Protein AF-A0A3D4SZ23-F1 (afdb_monomer_lite)

Sequence (150 aa):
MTVPDRQPADVLAEVDDWPVDTVAATVVRPDGTTVGHGDTSTVFALASVSKLITAYTVLCAVAEGCFELDDTVADVAVETGHDVDGPQDATVRELLAHASGVGFRGRTRERDACTRRIYSSAGFEILADLVSATVGEVDLDFAGYARATV

Foldseek 3Di:
DDDPPDDPQNVQCVCVPDPDPFDKDWDQDPVRDIDIDGDPVDDDDCVCVCLVLLLQLLVVCCVVPLDHQAQFQLNLCVVLVHHFQADRNDGNVQLNQQQCCQAQEHRYRPDHGNPDRHNHPSSSVSSQVSSQSSCVVVVDHSVRSSVVRD

Structure (mmCIF, N/CA/C/O backbone):
data_AF-A0A3D4SZ23-F1
#
_entry.id   AF-A0A3D4SZ23-F1
#
loop_
_atom_site.group_PDB
_atom_site.id
_atom_site.type_symbol
_atom_site.label_atom_id
_atom_site.label_alt_id
_atom_site.label_comp_id
_atom_site.label_asym_id
_atom_site.label_entity_id
_atom_site.label_seq_id
_atom_site.pdbx_PDB_ins_code
_atom_site.Cartn_x
_atom_site.Cartn_y
_atom_site.Cartn_z
_atom_site.occupancy
_atom_site.B_iso_or_equiv
_atom_site.auth_seq_id
_atom_site.auth_comp_id
_atom_site.auth_asym_id
_atom_site.auth_atom_id
_atom_site.pdbx_PDB_model_num
ATOM 1 N N . MET A 1 1 ? 8.179 25.493 -31.838 1.00 47.88 1 MET A N 1
ATOM 2 C CA . MET A 1 1 ? 9.367 24.696 -31.481 1.00 47.88 1 MET A CA 1
ATOM 3 C C . MET A 1 1 ? 8.910 23.251 -31.430 1.00 47.88 1 MET A C 1
ATOM 5 O O . MET A 1 1 ? 8.170 22.901 -30.523 1.00 47.88 1 MET A O 1
ATOM 9 N N . THR A 1 2 ? 9.188 22.476 -32.473 1.00 55.72 2 THR A N 1
ATOM 10 C CA . THR A 1 2 ? 8.780 21.068 -32.562 1.00 55.72 2 THR A CA 1
ATOM 11 C C . THR A 1 2 ? 9.741 20.262 -31.698 1.00 55.72 2 THR A C 1
ATOM 13 O O . THR A 1 2 ? 10.950 20.359 -31.902 1.00 55.72 2 THR A O 1
ATOM 16 N N . VAL A 1 3 ? 9.234 19.529 -30.706 1.00 57.38 3 VAL A N 1
ATOM 17 C CA . VAL A 1 3 ? 10.054 18.546 -29.986 1.00 57.38 3 VAL A CA 1
ATOM 18 C C . VAL A 1 3 ? 10.469 17.497 -31.024 1.00 57.38 3 VAL A C 1
ATOM 20 O O . VAL A 1 3 ? 9.586 17.005 -31.729 1.00 57.38 3 VAL A O 1
ATOM 23 N N . PRO A 1 4 ? 11.770 17.216 -31.213 1.00 62.19 4 PRO A N 1
ATOM 24 C CA . PRO A 1 4 ? 12.189 16.178 -32.142 1.00 62.19 4 PRO A CA 1
ATOM 25 C C . PRO A 1 4 ? 11.588 14.840 -31.713 1.00 62.19 4 PRO A C 1
ATOM 27 O O . PRO A 1 4 ? 11.518 14.542 -30.521 1.00 62.19 4 PRO A O 1
ATOM 30 N N . ASP A 1 5 ? 11.146 14.060 -32.695 1.00 76.69 5 ASP A N 1
ATOM 31 C CA . ASP A 1 5 ? 10.599 12.722 -32.488 1.00 76.69 5 ASP A CA 1
ATOM 32 C C . ASP A 1 5 ? 11.738 11.789 -32.051 1.00 76.69 5 ASP A C 1
ATOM 34 O O . ASP A 1 5 ? 12.466 11.232 -32.875 1.00 76.69 5 ASP A O 1
ATOM 38 N N . ARG A 1 6 ? 11.989 11.729 -30.739 1.00 80.31 6 ARG A N 1
ATOM 39 C CA . ARG A 1 6 ? 13.013 10.861 -30.152 1.00 80.31 6 ARG A CA 1
ATOM 40 C C . ARG A 1 6 ? 12.443 9.460 -30.026 1.00 80.31 6 ARG A C 1
ATOM 42 O O . ARG A 1 6 ? 11.360 9.278 -29.470 1.00 80.31 6 ARG A O 1
ATOM 49 N N . GLN A 1 7 ? 13.185 8.467 -30.509 1.00 86.88 7 GLN A N 1
ATOM 50 C CA . GLN A 1 7 ? 12.772 7.085 -30.326 1.00 86.88 7 GLN A CA 1
ATOM 51 C C . GLN A 1 7 ? 12.832 6.739 -28.831 1.00 86.88 7 GLN A C 1
ATOM 53 O O . GLN A 1 7 ? 13.741 7.199 -28.138 1.00 86.88 7 GLN A O 1
ATOM 58 N N . PRO A 1 8 ? 11.910 5.910 -28.306 1.00 88.75 8 PRO A N 1
ATOM 59 C CA . PRO A 1 8 ? 11.923 5.523 -26.896 1.00 88.75 8 PRO A CA 1
ATOM 60 C C . PRO A 1 8 ? 13.270 4.966 -26.422 1.00 88.75 8 PRO A C 1
ATOM 62 O O . PRO A 1 8 ? 13.667 5.234 -25.297 1.00 88.75 8 PRO A O 1
ATOM 65 N N . ALA A 1 9 ? 13.997 4.248 -27.285 1.00 90.56 9 ALA A N 1
ATOM 66 C CA . ALA A 1 9 ? 15.335 3.746 -26.975 1.00 90.56 9 ALA A CA 1
ATOM 67 C C . ALA A 1 9 ? 16.341 4.878 -26.689 1.00 90.56 9 ALA A C 1
ATOM 69 O O . ALA A 1 9 ? 17.087 4.789 -25.721 1.00 90.56 9 ALA A O 1
ATOM 70 N N . ASP A 1 10 ? 16.310 5.963 -27.472 1.00 91.31 10 ASP A N 1
ATOM 71 C CA . ASP A 1 10 ? 17.209 7.110 -27.286 1.00 91.31 10 ASP A CA 1
ATOM 72 C C . ASP A 1 10 ? 16.927 7.837 -25.967 1.00 91.31 10 ASP A C 1
ATOM 74 O O . ASP A 1 10 ? 17.844 8.326 -25.317 1.00 91.31 10 ASP A O 1
ATOM 78 N N . VAL A 1 11 ? 15.650 7.917 -25.572 1.00 92.94 11 VAL A N 1
ATOM 79 C CA . VAL A 1 11 ? 15.237 8.528 -24.299 1.00 92.94 11 VAL A CA 1
ATOM 80 C C . VAL A 1 11 ? 15.643 7.648 -23.120 1.00 92.94 11 VAL A C 1
ATOM 82 O O . VAL A 1 11 ? 16.111 8.156 -22.107 1.00 92.94 11 VAL A O 1
ATOM 85 N N . LEU A 1 12 ? 15.472 6.330 -23.236 1.00 95.56 12 LEU A N 1
ATOM 86 C CA . LEU A 1 12 ? 15.833 5.406 -22.164 1.00 95.56 12 LEU A CA 1
ATOM 87 C C . LEU A 1 12 ? 17.345 5.339 -21.938 1.00 95.56 12 LEU A C 1
ATOM 89 O O . LEU A 1 12 ? 17.746 5.170 -20.796 1.00 95.56 12 LEU A O 1
ATOM 93 N N . ALA A 1 13 ? 18.169 5.533 -22.972 1.00 94.69 13 ALA A N 1
ATOM 94 C CA . ALA A 1 13 ? 19.625 5.565 -22.836 1.00 94.69 13 ALA A CA 1
ATOM 95 C C . ALA A 1 13 ? 20.142 6.711 -21.941 1.00 94.69 13 ALA A C 1
ATOM 97 O O . ALA A 1 13 ? 21.240 6.618 -21.406 1.00 94.69 13 ALA A O 1
ATOM 98 N N . GLU A 1 14 ? 19.352 7.768 -21.708 1.00 95.50 14 GLU A N 1
ATOM 99 C CA . GLU A 1 14 ? 19.737 8.879 -20.820 1.00 95.50 14 GLU A CA 1
ATOM 100 C C . GLU A 1 14 ? 19.934 8.446 -19.355 1.00 95.50 14 GLU A C 1
ATOM 102 O O . GLU A 1 14 ? 20.550 9.168 -18.572 1.00 95.50 14 GLU A O 1
ATOM 107 N N . VAL A 1 15 ? 19.426 7.272 -18.963 1.00 96.12 15 VAL A N 1
ATOM 108 C CA . VAL A 1 15 ? 19.615 6.748 -17.603 1.00 96.12 15 VAL A CA 1
ATOM 109 C C . VAL A 1 15 ? 21.036 6.225 -17.352 1.00 96.12 15 VAL A C 1
ATOM 111 O O . VAL A 1 15 ? 21.402 6.055 -16.191 1.00 96.12 15 VAL A O 1
ATOM 114 N N . ASP A 1 16 ? 21.848 6.014 -18.398 1.00 96.00 16 ASP A N 1
ATOM 115 C CA . ASP A 1 16 ? 23.254 5.587 -18.270 1.00 96.00 16 ASP A CA 1
ATOM 116 C C . ASP A 1 16 ? 24.138 6.654 -17.606 1.00 96.00 16 ASP A C 1
ATOM 118 O O . ASP A 1 16 ? 25.161 6.331 -17.004 1.00 96.00 16 ASP A O 1
ATOM 122 N N . ASP A 1 17 ? 23.731 7.925 -17.672 1.00 96.12 17 ASP A N 1
ATOM 123 C CA . ASP A 1 17 ? 24.453 9.040 -17.051 1.00 96.12 17 ASP A CA 1
ATOM 124 C C . ASP A 1 17 ? 24.198 9.141 -15.534 1.00 96.12 17 ASP A C 1
ATOM 126 O O . ASP A 1 17 ? 24.770 9.997 -14.848 1.00 96.12 17 ASP A O 1
ATOM 130 N N . TRP A 1 18 ? 23.314 8.305 -14.978 1.00 96.94 18 TRP A N 1
ATOM 131 C CA . TRP A 1 18 ? 23.025 8.319 -13.549 1.00 96.94 18 TRP A CA 1
ATOM 132 C C . TRP A 1 18 ? 24.191 7.722 -12.751 1.00 96.94 18 TRP A C 1
ATOM 134 O O . TRP A 1 18 ? 24.756 6.704 -13.142 1.00 96.94 18 TRP A O 1
ATOM 144 N N . PRO A 1 19 ? 24.547 8.303 -11.591 1.00 96.69 19 PRO A N 1
ATOM 145 C CA . PRO A 1 19 ? 25.688 7.853 -10.797 1.00 96.69 19 PRO A CA 1
ATOM 146 C C . PRO A 1 19 ? 25.343 6.598 -9.972 1.00 96.69 19 PRO A C 1
ATOM 148 O O . PRO A 1 19 ? 25.315 6.647 -8.742 1.00 96.69 19 PRO A O 1
ATOM 151 N N . VAL A 1 20 ? 25.034 5.485 -10.643 1.00 96.00 20 VAL A N 1
ATOM 152 C CA . VAL A 1 20 ? 24.646 4.198 -10.044 1.00 96.00 20 VAL A CA 1
ATOM 153 C C . VAL A 1 20 ? 25.327 3.028 -10.755 1.00 96.00 20 VAL A C 1
ATOM 155 O O . VAL A 1 20 ? 25.610 3.096 -11.945 1.00 96.00 20 VAL A O 1
ATOM 158 N N . ASP A 1 21 ? 25.554 1.929 -10.032 1.00 95.06 21 ASP A N 1
ATOM 159 C CA . ASP A 1 21 ? 26.219 0.739 -10.589 1.00 95.06 21 ASP A CA 1
ATOM 160 C C . ASP A 1 21 ? 25.324 -0.058 -11.549 1.00 95.06 21 ASP A C 1
ATOM 162 O O . ASP A 1 21 ? 25.808 -0.791 -12.411 1.00 95.06 21 ASP A O 1
ATOM 166 N N . THR A 1 22 ? 24.003 0.007 -11.371 1.00 96.19 22 THR A N 1
ATOM 167 C CA . THR A 1 22 ? 23.046 -0.757 -12.177 1.00 96.19 22 THR A CA 1
ATOM 168 C C . THR A 1 22 ? 21.768 0.038 -12.369 1.00 96.19 22 THR A C 1
ATOM 170 O O . THR A 1 22 ? 21.183 0.542 -11.409 1.00 96.19 22 THR A O 1
ATOM 173 N N . VAL A 1 23 ? 21.322 0.117 -13.620 1.00 96.88 23 VAL A N 1
ATOM 174 C CA . VAL A 1 23 ? 20.104 0.810 -14.023 1.00 96.88 23 VAL A CA 1
ATOM 175 C C . VAL A 1 23 ? 19.377 -0.008 -15.083 1.00 96.88 23 VAL A C 1
ATOM 177 O O . VAL A 1 23 ? 19.994 -0.649 -15.933 1.00 96.88 23 VAL A O 1
ATOM 180 N N . ALA A 1 24 ? 18.052 -0.001 -15.006 1.00 96.62 24 ALA A N 1
ATOM 181 C CA . ALA A 1 24 ? 17.188 -0.567 -16.022 1.00 96.62 24 ALA A CA 1
ATOM 182 C C . ALA A 1 24 ? 15.940 0.307 -16.154 1.00 96.62 24 ALA A C 1
ATOM 184 O O . ALA A 1 24 ? 15.425 0.831 -15.164 1.00 96.62 24 ALA A O 1
ATOM 185 N N . ALA A 1 25 ? 15.447 0.458 -17.376 1.00 96.00 25 ALA A N 1
ATOM 186 C CA . ALA A 1 25 ? 14.245 1.224 -17.665 1.00 96.00 25 ALA A CA 1
ATOM 187 C C . ALA A 1 25 ? 13.437 0.527 -18.762 1.00 96.00 25 ALA A C 1
ATOM 189 O O . ALA A 1 25 ? 13.989 -0.153 -19.625 1.00 96.00 25 ALA A O 1
ATOM 190 N N . THR A 1 26 ? 12.111 0.638 -18.723 1.00 95.81 26 THR A N 1
ATOM 191 C CA . THR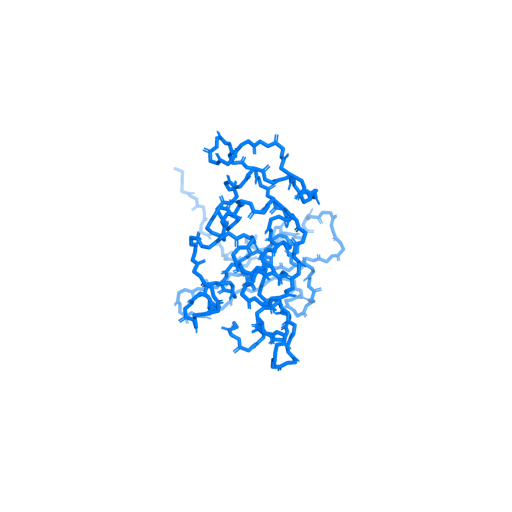 A 1 26 ? 11.239 0.013 -19.724 1.00 95.81 26 THR A CA 1
ATOM 192 C C . THR A 1 26 ? 10.007 0.867 -19.976 1.00 95.81 26 THR A C 1
ATOM 194 O O . THR A 1 26 ? 9.380 1.358 -19.041 1.00 95.81 26 THR A O 1
ATOM 197 N N . VAL A 1 27 ? 9.637 1.009 -21.248 1.00 94.88 27 VAL A N 1
ATOM 198 C CA . VAL A 1 27 ? 8.356 1.577 -21.680 1.00 94.88 27 VAL A CA 1
ATOM 199 C C . VAL A 1 27 ? 7.464 0.441 -22.153 1.00 94.88 27 VAL A C 1
ATOM 201 O O . VAL A 1 27 ? 7.857 -0.324 -23.033 1.00 94.88 27 VAL A O 1
ATOM 204 N N . VAL A 1 28 ? 6.255 0.360 -21.600 1.00 94.94 28 VAL A N 1
ATOM 205 C CA . VAL A 1 28 ? 5.193 -0.535 -22.075 1.00 94.94 28 VAL A CA 1
ATOM 206 C C . VAL A 1 28 ? 4.256 0.269 -22.972 1.00 94.94 28 VAL A C 1
ATOM 208 O O . VAL A 1 28 ? 3.748 1.316 -22.570 1.00 94.94 28 VAL A O 1
ATOM 211 N N . ARG A 1 29 ? 4.048 -0.192 -24.205 1.00 92.62 29 ARG A N 1
ATOM 212 C CA . ARG A 1 29 ? 3.154 0.446 -25.176 1.00 92.62 29 ARG A CA 1
ATOM 213 C C . ARG A 1 29 ? 1.711 -0.049 -25.023 1.00 92.62 29 ARG A C 1
ATOM 215 O O . ARG A 1 29 ? 1.490 -1.123 -24.466 1.00 92.62 29 ARG A O 1
ATOM 222 N N . PRO A 1 30 ? 0.718 0.683 -25.568 1.00 95.81 30 PRO A N 1
ATOM 223 C CA . PRO A 1 30 ? -0.686 0.262 -25.526 1.00 95.81 30 PRO A CA 1
ATOM 224 C C . PRO A 1 30 ? -0.968 -1.099 -26.178 1.00 95.81 30 PRO A C 1
ATOM 226 O O . PRO A 1 30 ? -1.928 -1.763 -25.806 1.00 95.81 30 PRO A O 1
ATOM 229 N N . ASP A 1 31 ? -0.143 -1.518 -27.139 1.00 95.38 31 ASP A N 1
ATOM 230 C CA . ASP A 1 31 ? -0.230 -2.828 -27.797 1.00 95.38 31 ASP A CA 1
ATOM 231 C C . ASP A 1 31 ? 0.452 -3.959 -27.001 1.00 95.38 31 ASP A C 1
ATOM 233 O O . ASP A 1 31 ? 0.528 -5.091 -27.474 1.00 95.38 31 ASP A O 1
ATOM 237 N N . GLY A 1 32 ? 0.958 -3.660 -25.800 1.00 94.44 32 GLY A N 1
ATOM 238 C CA . GLY A 1 32 ? 1.664 -4.597 -24.929 1.00 94.44 32 GLY A CA 1
ATOM 239 C C . GLY A 1 32 ? 3.136 -4.804 -25.286 1.00 94.44 32 GLY A C 1
ATOM 240 O O . GLY A 1 32 ? 3.842 -5.493 -24.551 1.00 94.44 32 GLY A O 1
ATOM 241 N N . THR A 1 33 ? 3.637 -4.208 -26.373 1.00 95.00 33 THR A N 1
ATOM 242 C CA . THR A 1 33 ? 5.065 -4.289 -26.701 1.00 95.00 33 THR A CA 1
ATOM 243 C C . THR A 1 33 ? 5.896 -3.462 -25.728 1.00 95.00 33 THR A C 1
ATOM 245 O O . THR A 1 33 ? 5.458 -2.421 -25.231 1.00 95.00 33 THR A O 1
ATOM 248 N N . THR A 1 34 ? 7.126 -3.900 -25.472 1.00 95.31 34 THR A N 1
ATOM 249 C CA . THR A 1 34 ? 8.048 -3.202 -24.576 1.00 95.31 34 THR A CA 1
ATOM 250 C C . THR A 1 34 ? 9.286 -2.702 -25.313 1.00 95.31 34 THR A C 1
ATOM 252 O O . THR A 1 34 ? 9.723 -3.278 -26.310 1.00 95.31 34 THR A O 1
ATOM 255 N N . VAL A 1 35 ? 9.848 -1.594 -24.831 1.00 95.12 35 VAL A N 1
ATOM 256 C CA . VAL A 1 35 ? 11.224 -1.174 -25.135 1.00 95.12 35 VAL A CA 1
ATOM 257 C C . VAL A 1 35 ? 11.956 -1.075 -23.816 1.00 95.12 35 VAL A C 1
ATOM 259 O O . VAL A 1 35 ? 11.524 -0.313 -22.954 1.00 95.12 35 VAL A O 1
ATOM 262 N N . GLY A 1 36 ? 13.022 -1.853 -23.664 1.00 95.56 36 GLY A N 1
ATOM 263 C CA . GLY A 1 36 ? 13.866 -1.862 -22.475 1.00 95.56 36 GLY A CA 1
ATOM 264 C C . GLY A 1 36 ? 15.236 -1.244 -22.737 1.00 95.56 36 GLY A C 1
ATOM 265 O O . GLY A 1 36 ? 15.707 -1.223 -23.873 1.00 95.56 36 GLY A O 1
ATOM 266 N N . HIS A 1 37 ? 15.867 -0.777 -21.666 1.00 97.00 37 HIS A N 1
ATOM 267 C CA . HIS A 1 37 ? 17.264 -0.356 -21.602 1.00 97.00 37 HIS A CA 1
ATOM 268 C C . HIS A 1 37 ? 17.891 -0.893 -20.311 1.00 97.00 37 HIS A C 1
ATOM 270 O O . HIS A 1 37 ? 17.211 -0.940 -19.282 1.00 97.00 37 HIS A O 1
ATOM 276 N N . GLY A 1 38 ? 19.163 -1.297 -20.364 1.00 95.56 38 GLY A N 1
ATOM 277 C CA . GLY A 1 38 ? 19.844 -2.002 -19.271 1.00 95.56 38 GLY A CA 1
ATOM 278 C C . GLY A 1 38 ? 19.407 -3.465 -19.102 1.00 95.56 38 GLY A C 1
ATOM 279 O O . GLY A 1 38 ? 18.669 -4.015 -19.924 1.00 95.56 38 GLY A O 1
ATOM 280 N N . ASP A 1 39 ? 19.875 -4.115 -18.032 1.00 94.75 39 ASP A N 1
ATOM 281 C CA . ASP A 1 39 ? 19.461 -5.480 -17.684 1.00 94.75 39 ASP A CA 1
ATOM 282 C C . ASP A 1 39 ? 18.114 -5.475 -16.944 1.00 94.75 39 ASP A C 1
ATOM 284 O O . ASP A 1 39 ? 18.038 -5.349 -15.721 1.00 94.75 39 ASP A O 1
ATOM 288 N N . THR A 1 40 ? 17.031 -5.660 -17.696 1.00 93.00 40 THR A N 1
ATOM 289 C CA . THR A 1 40 ? 15.663 -5.709 -17.161 1.00 93.00 40 THR A CA 1
ATOM 290 C C . THR A 1 40 ? 15.356 -6.980 -16.359 1.00 93.00 40 THR A C 1
ATOM 292 O O . THR A 1 40 ? 14.240 -7.113 -15.864 1.00 93.00 40 THR A O 1
ATOM 295 N N . SER A 1 41 ? 16.293 -7.930 -16.248 1.00 94.12 41 SER A N 1
ATOM 296 C CA . SER A 1 41 ? 16.140 -9.134 -15.418 1.00 94.12 41 SER A CA 1
ATOM 297 C C . SER A 1 41 ? 16.702 -8.975 -14.000 1.00 94.12 41 SER A C 1
ATOM 299 O O . SER A 1 41 ? 16.433 -9.810 -13.133 1.00 94.12 41 SER A O 1
ATOM 301 N N . THR A 1 42 ? 17.441 -7.890 -13.740 1.00 95.56 42 THR A N 1
ATOM 302 C CA . THR A 1 42 ? 17.958 -7.572 -12.407 1.00 95.56 42 THR A CA 1
ATOM 303 C C . THR A 1 42 ? 16.808 -7.333 -11.418 1.00 95.56 42 THR A C 1
ATOM 305 O O . THR A 1 42 ? 15.839 -6.630 -11.706 1.00 95.56 42 THR A O 1
ATOM 308 N N . VAL A 1 43 ? 16.924 -7.899 -10.212 1.00 96.00 43 VAL A N 1
ATOM 309 C CA . VAL A 1 43 ? 15.957 -7.701 -9.124 1.00 96.00 43 VAL A CA 1
ATOM 310 C C . VAL A 1 43 ? 16.330 -6.456 -8.320 1.00 96.00 43 VAL A C 1
ATOM 312 O O . VAL A 1 43 ? 17.406 -6.392 -7.728 1.00 96.00 43 VAL A O 1
ATOM 315 N N . PHE A 1 44 ? 15.413 -5.490 -8.245 1.00 95.44 44 PHE A N 1
ATOM 316 C CA . PHE A 1 44 ? 15.587 -4.249 -7.486 1.00 95.44 44 PHE A CA 1
ATOM 317 C C . PHE A 1 44 ? 14.691 -4.222 -6.244 1.00 95.44 44 PHE A C 1
ATOM 319 O O . PHE A 1 44 ? 13.553 -4.696 -6.262 1.00 95.44 44 PHE A O 1
ATOM 326 N N . ALA A 1 45 ? 15.169 -3.601 -5.164 1.00 95.56 45 ALA A N 1
ATOM 327 C CA . ALA A 1 45 ? 14.321 -3.299 -4.018 1.00 95.56 45 ALA A CA 1
ATOM 328 C C . ALA A 1 45 ? 13.313 -2.201 -4.397 1.00 95.56 45 ALA A C 1
ATOM 330 O O . ALA A 1 45 ? 13.694 -1.064 -4.668 1.00 95.56 45 ALA A O 1
ATOM 331 N N . LEU A 1 46 ? 12.019 -2.524 -4.368 1.00 95.00 46 LEU A N 1
ATOM 332 C CA . LEU A 1 46 ? 10.948 -1.609 -4.792 1.00 95.00 46 LEU A CA 1
ATOM 333 C C . LEU A 1 46 ? 10.781 -0.376 -3.889 1.00 95.00 46 LEU A C 1
ATOM 335 O O . LEU A 1 46 ? 10.135 0.599 -4.281 1.00 95.00 46 LEU A O 1
ATOM 339 N N . ALA A 1 47 ? 11.333 -0.413 -2.672 1.00 95.75 47 ALA A N 1
ATOM 340 C CA . ALA A 1 47 ? 11.124 0.609 -1.652 1.00 95.75 47 ALA A CA 1
ATOM 341 C C . ALA A 1 47 ? 9.631 0.974 -1.563 1.00 95.75 47 ALA A C 1
ATOM 343 O O . ALA A 1 47 ? 8.784 0.097 -1.472 1.00 95.75 47 ALA A O 1
ATOM 344 N N . SER A 1 48 ? 9.278 2.256 -1.629 1.00 97.25 48 SER A N 1
ATOM 345 C CA . SER A 1 48 ? 7.884 2.686 -1.500 1.00 97.25 48 SER A CA 1
ATOM 346 C C . SER A 1 48 ? 6.958 2.326 -2.667 1.00 97.25 48 SER A C 1
ATOM 348 O O . SER A 1 48 ? 5.751 2.481 -2.504 1.00 97.25 48 SER A O 1
ATOM 350 N N . VAL A 1 49 ? 7.462 1.823 -3.799 1.00 97.06 49 VAL A N 1
ATOM 351 C CA . VAL A 1 49 ? 6.591 1.271 -4.854 1.00 97.06 49 VAL A CA 1
ATOM 352 C C . VAL A 1 49 ? 5.829 0.044 -4.334 1.00 97.06 49 VAL A C 1
ATOM 354 O O . VAL A 1 49 ? 4.702 -0.198 -4.762 1.00 97.06 49 VAL A O 1
ATOM 357 N N . SER A 1 50 ? 6.364 -0.658 -3.324 1.00 97.19 50 SER A N 1
ATOM 358 C CA . SER A 1 50 ? 5.675 -1.772 -2.657 1.00 97.19 50 SER A CA 1
ATOM 359 C C . SER A 1 50 ? 4.322 -1.387 -2.055 1.00 97.19 50 SER A C 1
ATOM 361 O O . SER A 1 50 ? 3.446 -2.239 -1.950 1.00 97.19 50 SER A O 1
ATOM 363 N N . LYS A 1 51 ? 4.104 -0.106 -1.724 1.00 98.31 51 LYS A N 1
ATOM 364 C CA . LYS A 1 51 ? 2.827 0.378 -1.185 1.00 98.31 51 LYS A CA 1
ATOM 365 C C . LYS A 1 51 ? 1.662 0.126 -2.139 1.00 98.31 51 LYS A C 1
ATOM 367 O O . LYS A 1 51 ? 0.554 -0.089 -1.674 1.00 98.31 51 LYS A O 1
ATOM 372 N N . LEU A 1 52 ? 1.890 0.124 -3.455 1.00 97.75 52 LEU A N 1
ATOM 373 C CA . LEU A 1 52 ? 0.831 -0.187 -4.419 1.00 97.75 52 LEU A CA 1
ATOM 374 C C . LEU A 1 52 ? 0.385 -1.650 -4.310 1.00 97.75 52 LEU A C 1
ATOM 376 O O . LEU A 1 52 ? -0.811 -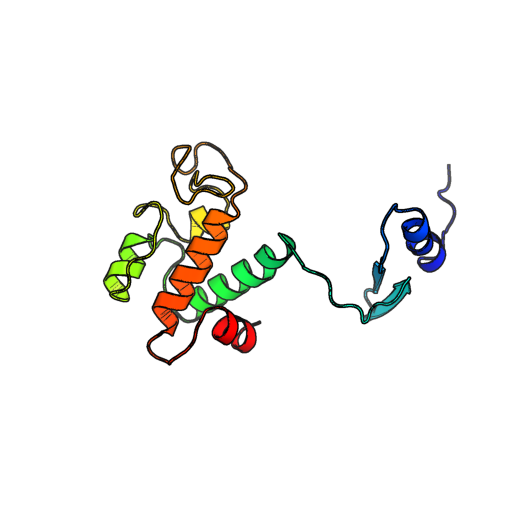1.918 -4.325 1.00 97.75 52 LEU A O 1
ATOM 380 N N . ILE A 1 53 ? 1.341 -2.565 -4.127 1.00 97.94 53 ILE A N 1
ATOM 381 C CA . ILE A 1 53 ? 1.071 -3.990 -3.903 1.00 97.94 53 ILE A CA 1
ATOM 382 C C . ILE A 1 53 ? 0.329 -4.150 -2.576 1.00 97.94 53 ILE A C 1
ATOM 384 O O . ILE A 1 53 ? -0.761 -4.703 -2.559 1.00 97.94 53 ILE A O 1
ATOM 388 N N . THR A 1 54 ? 0.849 -3.572 -1.489 1.00 98.56 54 THR A N 1
ATOM 389 C CA . THR A 1 54 ? 0.200 -3.638 -0.173 1.00 98.56 54 THR A CA 1
ATOM 390 C C . THR A 1 54 ? -1.206 -3.051 -0.174 1.00 98.56 54 THR A C 1
ATOM 392 O O . THR A 1 54 ? -2.108 -3.667 0.379 1.00 98.56 54 THR A O 1
ATOM 395 N N . ALA A 1 55 ? -1.426 -1.900 -0.812 1.00 98.62 55 ALA A N 1
ATOM 396 C CA . ALA A 1 55 ? -2.756 -1.310 -0.909 1.00 98.62 55 ALA A CA 1
ATOM 397 C C . ALA A 1 55 ? -3.725 -2.234 -1.653 1.00 98.62 55 ALA A C 1
ATOM 399 O O . ALA A 1 55 ? -4.851 -2.412 -1.204 1.00 98.62 55 ALA A O 1
ATOM 400 N N . TYR A 1 56 ? -3.293 -2.840 -2.763 1.00 98.56 56 TYR A N 1
ATOM 401 C CA . TYR A 1 56 ? -4.139 -3.768 -3.505 1.00 98.56 56 TYR A CA 1
ATOM 402 C C . TYR A 1 56 ? -4.436 -5.040 -2.700 1.00 98.56 56 TYR A C 1
ATOM 404 O O . TYR A 1 56 ? -5.597 -5.413 -2.590 1.00 98.56 56 TYR A O 1
ATOM 412 N N . THR A 1 57 ? -3.435 -5.624 -2.033 1.00 98.62 57 THR A N 1
ATOM 413 C CA . THR A 1 57 ? -3.619 -6.763 -1.120 1.00 98.62 57 THR A CA 1
ATOM 414 C C . THR A 1 57 ? -4.620 -6.455 -0.002 1.00 98.62 57 THR A C 1
ATOM 416 O O . THR A 1 57 ? -5.499 -7.264 0.274 1.00 98.62 57 THR A O 1
ATOM 419 N N . VAL A 1 58 ? -4.539 -5.272 0.618 1.00 98.75 58 VAL A N 1
ATOM 420 C CA . VAL A 1 58 ? -5.509 -4.828 1.636 1.00 98.75 58 VAL A CA 1
ATOM 421 C C . VAL A 1 58 ? -6.913 -4.713 1.044 1.00 98.75 58 VAL A C 1
ATOM 423 O O . VAL A 1 58 ? -7.878 -5.119 1.679 1.00 98.75 58 VAL A O 1
ATOM 426 N N . LEU A 1 59 ? -7.051 -4.181 -0.173 1.00 98.69 59 LEU A N 1
ATOM 427 C CA . LEU A 1 59 ? -8.353 -4.087 -0.838 1.00 98.69 59 LEU A CA 1
ATOM 428 C C . LEU A 1 59 ? -8.924 -5.464 -1.213 1.00 98.69 59 LEU A C 1
ATOM 430 O O . LEU A 1 59 ? -10.143 -5.618 -1.184 1.00 98.69 59 LEU A O 1
ATOM 434 N N . CYS A 1 60 ? -8.082 -6.457 -1.519 1.00 98.50 60 CYS A N 1
ATOM 435 C CA . CYS A 1 60 ? -8.513 -7.850 -1.666 1.00 98.50 60 CYS A CA 1
ATOM 436 C C . CYS A 1 60 ? -9.040 -8.406 -0.337 1.00 98.50 60 CYS A C 1
ATOM 438 O O . CYS A 1 60 ? -10.152 -8.923 -0.316 1.00 98.50 60 CYS A O 1
ATOM 440 N N . ALA A 1 61 ? -8.320 -8.195 0.772 1.00 98.06 61 ALA A N 1
ATOM 441 C CA . ALA A 1 61 ? -8.775 -8.601 2.105 1.00 98.06 61 ALA A CA 1
ATOM 442 C C . ALA A 1 61 ? -10.128 -7.960 2.465 1.00 98.06 61 ALA A C 1
ATOM 444 O O . ALA A 1 61 ? -11.035 -8.639 2.942 1.00 98.06 61 ALA A O 1
ATOM 445 N N . VAL A 1 62 ? -10.313 -6.675 2.142 1.00 98.50 62 VAL A N 1
ATOM 446 C CA . VAL A 1 62 ? -11.611 -5.999 2.295 1.00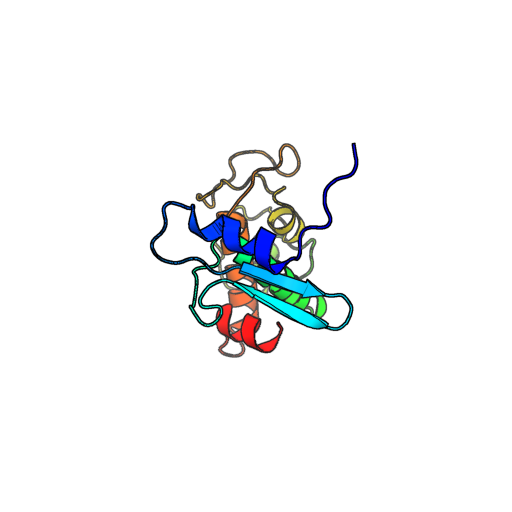 98.50 62 VAL A CA 1
ATOM 447 C C . VAL A 1 62 ? -12.696 -6.653 1.439 1.00 98.50 62 VAL A C 1
ATOM 449 O O . VAL A 1 62 ? -13.799 -6.902 1.917 1.00 98.50 62 VAL A O 1
ATOM 452 N N . ALA A 1 63 ? -12.410 -6.937 0.166 1.00 98.12 63 ALA A N 1
ATOM 453 C CA . ALA A 1 63 ? -13.377 -7.552 -0.741 1.00 98.12 63 ALA A CA 1
ATOM 454 C C . ALA A 1 63 ? -13.765 -8.984 -0.325 1.00 98.12 63 ALA A C 1
ATOM 456 O O . ALA A 1 63 ? -14.886 -9.414 -0.595 1.00 98.12 63 ALA A O 1
ATOM 457 N N . GLU A 1 64 ? -12.856 -9.703 0.332 1.00 96.38 64 GLU A N 1
ATOM 458 C CA . GLU A 1 64 ? -13.067 -11.047 0.879 1.00 96.38 64 GLU A CA 1
ATOM 459 C C . GLU A 1 64 ? -13.752 -11.039 2.256 1.00 96.38 64 GLU A C 1
ATOM 461 O O . GLU A 1 64 ? -14.159 -12.094 2.739 1.00 96.38 64 GLU A O 1
ATOM 466 N N . GLY A 1 65 ? -13.942 -9.861 2.860 1.00 96.44 65 GLY A N 1
ATOM 467 C CA . GLY A 1 65 ? -14.614 -9.705 4.149 1.00 96.44 65 GLY A CA 1
ATOM 468 C C . GLY A 1 65 ? -13.724 -9.986 5.358 1.00 96.44 65 GLY A C 1
ATOM 469 O O . GLY A 1 65 ? -14.248 -10.268 6.429 1.00 96.44 65 GLY A O 1
ATOM 470 N N . CYS A 1 66 ? -12.398 -9.911 5.205 1.00 96.38 66 CYS A N 1
ATOM 471 C CA . CYS A 1 66 ? -11.456 -9.994 6.323 1.00 96.38 66 CYS A CA 1
ATOM 472 C C . CYS A 1 66 ? -11.669 -8.856 7.338 1.00 96.38 66 CYS A C 1
ATOM 474 O O . CYS A 1 66 ? -11.568 -9.070 8.539 1.00 96.38 66 CYS A O 1
ATOM 476 N N . PHE A 1 67 ? -11.943 -7.651 6.838 1.00 97.94 67 PHE A N 1
ATOM 477 C CA . PHE A 1 67 ? -12.294 -6.446 7.595 1.00 97.94 67 PHE A CA 1
ATOM 478 C C . PHE A 1 67 ? -12.856 -5.397 6.625 1.00 97.94 67 PHE A C 1
ATOM 480 O O . PHE A 1 67 ? -12.691 -5.507 5.408 1.00 97.94 67 PHE A O 1
ATOM 487 N N . GLU A 1 68 ? -13.494 -4.350 7.131 1.00 98.62 68 GLU A N 1
ATOM 488 C CA . GLU A 1 68 ? -14.000 -3.233 6.338 1.00 98.62 68 GLU A CA 1
ATOM 489 C C . GLU A 1 68 ? -13.014 -2.055 6.288 1.00 98.62 68 GLU A C 1
ATOM 491 O O . GLU A 1 68 ? -12.085 -1.919 7.080 1.00 98.62 68 GLU A O 1
ATOM 496 N N . LEU A 1 69 ? -13.214 -1.141 5.332 1.00 98.81 69 LEU A N 1
ATOM 497 C CA . LEU A 1 69 ? -12.397 0.077 5.242 1.00 98.81 69 LEU A CA 1
ATOM 498 C C . LEU A 1 69 ? -12.571 1.006 6.450 1.00 98.81 69 LEU A C 1
ATOM 500 O O . LEU A 1 69 ? -11.670 1.797 6.738 1.00 98.81 69 LEU A O 1
ATOM 504 N N . ASP A 1 70 ? -13.735 0.954 7.093 1.00 98.62 70 ASP A N 1
ATOM 505 C CA . ASP A 1 70 ? -14.078 1.812 8.224 1.00 98.62 70 ASP A CA 1
ATOM 506 C C . ASP A 1 70 ? -13.771 1.152 9.579 1.00 98.62 70 ASP A C 1
ATOM 508 O O . ASP A 1 70 ? -13.842 1.840 10.597 1.00 98.62 70 ASP A O 1
ATOM 512 N N . ASP A 1 71 ? -13.336 -0.114 9.585 1.00 98.75 71 ASP A N 1
ATOM 513 C CA . ASP A 1 71 ? -12.840 -0.780 10.789 1.00 98.75 71 ASP A CA 1
ATOM 514 C C . ASP A 1 71 ? -11.555 -0.112 11.277 1.00 98.75 71 ASP A C 1
ATOM 516 O O . ASP A 1 71 ? -10.670 0.278 10.497 1.00 98.75 71 ASP A O 1
ATOM 520 N N . THR A 1 72 ? -11.456 0.025 12.595 1.00 98.81 72 THR A N 1
ATOM 521 C CA . THR A 1 72 ? -10.260 0.524 13.267 1.00 98.81 72 THR A CA 1
ATOM 522 C C . THR A 1 72 ? -9.251 -0.593 13.517 1.00 98.81 72 THR A C 1
ATOM 524 O O . THR A 1 72 ? -9.582 -1.778 13.506 1.00 98.81 72 THR A O 1
ATOM 527 N N . VAL A 1 73 ? -7.997 -0.222 13.795 1.00 98.62 73 VAL A N 1
ATOM 528 C CA . VAL A 1 73 ? -6.970 -1.171 14.264 1.00 98.62 73 VAL A CA 1
ATOM 529 C C . VAL A 1 73 ? -7.475 -1.979 15.468 1.00 98.62 73 VAL A C 1
ATOM 531 O O . VAL A 1 73 ? -7.230 -3.181 15.531 1.00 98.62 73 VAL A O 1
ATOM 534 N N . ALA A 1 74 ? -8.209 -1.343 16.388 1.00 98.38 74 ALA A N 1
ATOM 535 C CA . ALA A 1 74 ? -8.811 -2.027 17.527 1.00 98.38 74 ALA A CA 1
ATOM 536 C C . ALA A 1 74 ? -9.900 -3.024 17.116 1.00 98.38 74 ALA A C 1
ATOM 538 O O . ALA A 1 74 ? -9.933 -4.122 17.663 1.00 98.38 74 ALA A O 1
ATOM 539 N N . ASP A 1 75 ? -10.777 -2.661 16.176 1.00 98.50 75 ASP A N 1
ATOM 540 C CA . ASP A 1 75 ? -11.871 -3.541 15.739 1.00 98.50 75 ASP A CA 1
ATOM 541 C C . ASP A 1 75 ? -11.312 -4.838 15.140 1.00 98.50 75 ASP A C 1
ATOM 543 O O . ASP A 1 75 ? -11.701 -5.932 15.549 1.00 98.50 75 ASP A O 1
ATOM 547 N N . VAL A 1 76 ? -10.309 -4.722 14.262 1.00 97.69 76 VAL A N 1
ATOM 548 C CA . VAL A 1 76 ? -9.626 -5.885 13.669 1.00 97.69 76 VAL A CA 1
ATOM 549 C C . VAL A 1 76 ? -8.889 -6.704 14.733 1.00 97.69 76 VAL A C 1
ATOM 551 O O . VAL A 1 76 ? -8.936 -7.933 14.709 1.00 97.69 76 VAL A O 1
ATOM 554 N N . ALA A 1 77 ? -8.219 -6.055 15.692 1.00 96.00 77 ALA A N 1
ATOM 555 C CA . ALA A 1 77 ? -7.526 -6.758 16.773 1.00 96.00 77 ALA A CA 1
ATOM 556 C C . ALA A 1 77 ? -8.497 -7.537 17.676 1.00 96.00 77 ALA A C 1
ATOM 558 O O . ALA A 1 77 ? -8.192 -8.653 18.094 1.00 96.00 77 ALA A O 1
ATOM 559 N N . VAL A 1 78 ? -9.679 -6.978 17.953 1.00 96.69 78 VAL A N 1
ATOM 560 C CA . VAL A 1 78 ? -10.731 -7.646 18.731 1.00 96.69 78 VAL A CA 1
ATOM 561 C C . VAL A 1 78 ? -11.273 -8.864 17.989 1.00 96.69 78 VAL A C 1
ATOM 563 O O . VAL A 1 78 ? -11.385 -9.925 18.601 1.00 96.69 78 VAL A O 1
ATOM 566 N N . GLU A 1 79 ? -11.579 -8.725 16.699 1.00 95.25 79 GLU A N 1
ATOM 567 C CA . GLU A 1 79 ? -12.139 -9.814 15.889 1.00 95.25 79 GLU A CA 1
ATOM 568 C C . GLU A 1 79 ? -11.141 -10.969 15.731 1.00 95.25 79 GLU A C 1
ATOM 570 O O . GLU A 1 79 ? -11.485 -12.134 15.908 1.00 95.25 79 GLU A O 1
ATOM 575 N N . THR A 1 80 ? -9.876 -10.643 15.457 1.00 95.12 80 THR A N 1
ATOM 576 C CA . THR A 1 80 ? -8.822 -11.640 15.210 1.00 95.12 80 THR A CA 1
ATOM 577 C C . THR A 1 80 ? -8.172 -12.172 16.487 1.00 95.12 80 THR A C 1
ATOM 579 O O . THR A 1 80 ? -7.470 -13.181 16.444 1.00 95.12 80 THR A O 1
ATOM 582 N N . GLY A 1 81 ? -8.334 -11.491 17.625 1.00 94.88 81 GLY A N 1
ATOM 583 C CA . GLY A 1 81 ? -7.621 -11.798 18.869 1.00 94.88 81 GLY A CA 1
ATOM 584 C C . GLY A 1 81 ? -6.109 -11.532 18.817 1.00 94.88 81 GLY A C 1
ATOM 585 O O . GLY A 1 81 ? -5.379 -12.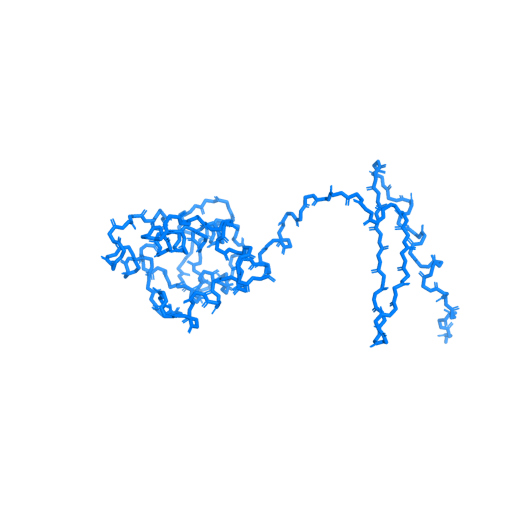038 19.674 1.00 94.88 81 GLY A O 1
ATOM 586 N N . HIS A 1 82 ? -5.630 -10.769 17.829 1.00 94.38 82 HIS A N 1
ATOM 587 C CA . HIS A 1 82 ? -4.216 -10.455 17.626 1.00 94.38 82 HIS A CA 1
ATOM 588 C C . HIS A 1 82 ? -3.969 -8.946 17.728 1.00 94.38 82 HIS A C 1
ATOM 590 O O . HIS A 1 82 ? -4.445 -8.163 16.909 1.00 94.38 82 HIS A O 1
ATOM 596 N N . ASP A 1 83 ? -3.167 -8.536 18.712 1.00 94.75 83 ASP A N 1
ATOM 597 C CA . ASP A 1 83 ? -2.796 -7.132 18.883 1.00 94.75 83 ASP A CA 1
ATOM 598 C C . ASP A 1 83 ? -1.915 -6.641 17.724 1.00 94.75 83 ASP A C 1
ATOM 600 O O . ASP A 1 83 ? -0.881 -7.236 17.405 1.00 94.75 83 ASP A O 1
ATOM 604 N N . VAL A 1 84 ? -2.277 -5.490 17.151 1.00 96.69 84 VAL A N 1
ATOM 605 C CA . VAL A 1 84 ? -1.472 -4.785 16.146 1.00 96.69 84 VAL A CA 1
ATOM 606 C C . VAL A 1 84 ? -1.013 -3.440 16.703 1.00 96.69 84 VAL A C 1
ATOM 608 O O . VAL A 1 84 ? -1.816 -2.596 17.106 1.00 96.69 84 VAL A O 1
ATOM 611 N N . ASP A 1 85 ? 0.306 -3.222 16.714 1.00 96.69 85 ASP A N 1
ATOM 612 C CA . ASP A 1 85 ? 0.900 -1.972 17.199 1.00 96.69 85 ASP A CA 1
ATOM 613 C C . ASP A 1 85 ? 0.517 -0.794 16.292 1.00 96.69 85 ASP A C 1
ATOM 615 O O . ASP A 1 85 ? 0.648 -0.874 15.071 1.00 96.69 85 ASP A O 1
ATOM 619 N N . GLY A 1 86 ? 0.089 0.324 16.874 1.00 96.81 86 GLY A N 1
ATOM 620 C CA . GLY A 1 86 ? -0.361 1.511 16.148 1.00 96.81 86 GLY A CA 1
ATOM 621 C C . GLY A 1 86 ? -1.483 2.260 16.873 1.00 96.81 86 GLY A C 1
ATOM 622 O O . GLY A 1 86 ? -1.903 1.856 17.962 1.00 96.81 86 GLY A O 1
ATOM 623 N N . PRO A 1 87 ? -1.983 3.377 16.312 1.00 97.88 87 PRO A N 1
ATOM 624 C CA . PRO A 1 87 ? -3.119 4.088 16.883 1.00 97.88 87 PRO A CA 1
ATOM 625 C C . PRO A 1 87 ? -4.379 3.238 16.738 1.00 97.88 87 PRO A C 1
ATOM 627 O O . PRO A 1 87 ? -4.826 2.964 15.628 1.00 97.88 87 PRO A O 1
ATOM 630 N N . GLN A 1 88 ? -4.935 2.837 17.874 1.00 98.06 88 GLN A N 1
ATOM 631 C CA . GLN A 1 88 ? -6.036 1.877 17.949 1.00 98.06 88 GLN A CA 1
ATOM 632 C C . GLN A 1 88 ? -7.339 2.402 17.326 1.00 98.06 88 GLN A C 1
ATOM 634 O O . GLN A 1 88 ? -8.167 1.622 16.883 1.00 98.06 88 GLN A O 1
ATOM 639 N N . ASP A 1 89 ? -7.489 3.722 17.238 1.00 98.00 89 ASP A N 1
ATOM 640 C CA . ASP A 1 89 ? -8.619 4.434 16.639 1.00 98.00 89 ASP A CA 1
ATOM 641 C C . ASP A 1 89 ? -8.430 4.767 15.145 1.00 98.00 89 ASP A C 1
ATOM 643 O O . ASP A 1 89 ? -9.325 5.343 14.534 1.00 98.00 89 ASP A O 1
ATOM 647 N N . ALA A 1 90 ? -7.269 4.469 14.545 1.00 98.50 90 ALA A N 1
ATOM 648 C CA . ALA A 1 90 ? -7.058 4.701 13.116 1.00 98.50 90 ALA A CA 1
ATOM 649 C C . ALA A 1 90 ? -7.806 3.653 12.285 1.00 98.50 90 ALA A C 1
ATOM 651 O O . ALA A 1 90 ? -7.675 2.458 12.547 1.00 98.50 90 ALA A O 1
ATOM 652 N N . THR A 1 91 ? -8.523 4.094 11.251 1.00 98.81 91 THR A N 1
ATOM 653 C CA . THR A 1 91 ? -9.200 3.173 10.324 1.00 98.81 91 THR A CA 1
ATOM 654 C C . THR A 1 91 ? -8.268 2.658 9.232 1.00 98.81 91 THR A C 1
ATOM 656 O O . THR A 1 91 ? -7.280 3.310 8.861 1.00 98.81 91 THR A O 1
ATOM 659 N N . VAL A 1 92 ? -8.619 1.512 8.643 1.00 98.81 92 VAL A N 1
ATOM 660 C CA . VAL A 1 92 ? -7.946 0.964 7.451 1.00 98.81 92 VAL A CA 1
ATOM 661 C C . VAL A 1 92 ? -7.896 2.008 6.327 1.00 98.81 92 VAL A C 1
ATOM 663 O O . VAL A 1 92 ? -6.842 2.243 5.724 1.00 98.81 92 VAL A O 1
ATOM 666 N N . ARG A 1 93 ? -9.010 2.709 6.078 1.00 98.75 93 ARG A N 1
ATOM 667 C CA . ARG A 1 93 ? -9.113 3.790 5.085 1.00 98.75 93 ARG A CA 1
ATOM 668 C C . ARG A 1 93 ? -8.134 4.928 5.357 1.00 98.75 93 ARG A C 1
ATOM 670 O O . ARG A 1 93 ? -7.491 5.422 4.429 1.00 98.75 93 ARG A O 1
ATOM 677 N N . GLU A 1 94 ? -8.018 5.364 6.607 1.00 98.75 94 GLU A N 1
ATOM 678 C CA . GLU A 1 94 ? -7.117 6.452 6.990 1.00 98.75 94 GLU A CA 1
ATOM 679 C C . GLU A 1 94 ? -5.643 6.074 6.831 1.00 98.75 94 GLU A C 1
ATOM 681 O O . GLU A 1 94 ? -4.841 6.907 6.389 1.00 98.75 94 GLU A O 1
ATOM 686 N N . LEU A 1 95 ? -5.280 4.831 7.156 1.00 98.75 95 LEU A N 1
ATOM 687 C CA . LEU A 1 95 ? -3.932 4.303 6.949 1.00 98.75 95 LEU A CA 1
ATOM 688 C C . LEU A 1 95 ? -3.584 4.256 5.453 1.00 98.75 95 LEU A C 1
ATOM 690 O O . LEU A 1 95 ? -2.555 4.810 5.052 1.00 98.75 95 LEU A O 1
ATOM 694 N N . LEU A 1 96 ? -4.476 3.700 4.619 1.00 98.75 96 LEU A N 1
ATOM 695 C CA . LEU A 1 96 ? -4.322 3.649 3.156 1.00 98.75 96 LEU A CA 1
ATOM 696 C C . LEU A 1 96 ? -4.165 5.050 2.547 1.00 98.75 96 LEU A C 1
ATOM 698 O O . LEU A 1 96 ? -3.328 5.270 1.669 1.00 98.75 96 LEU A O 1
ATOM 702 N N . ALA A 1 97 ? -4.949 6.018 3.027 1.00 98.44 97 ALA A N 1
ATOM 703 C CA . ALA A 1 97 ? -4.975 7.381 2.503 1.00 98.44 97 ALA A CA 1
ATOM 704 C C . ALA A 1 97 ? -3.843 8.283 3.028 1.00 98.44 97 ALA A C 1
ATOM 706 O O . ALA A 1 97 ? -3.777 9.457 2.646 1.00 98.44 97 ALA A O 1
ATOM 707 N N . HIS A 1 98 ? -2.954 7.780 3.897 1.00 98.56 98 HIS A N 1
ATOM 708 C CA . HIS A 1 98 ? -1.977 8.603 4.624 1.00 98.56 98 HIS A CA 1
ATOM 709 C C . HIS A 1 98 ? -2.631 9.746 5.430 1.00 98.56 98 HIS A C 1
ATOM 711 O O . HIS A 1 98 ? -2.067 10.838 5.570 1.00 98.56 98 HIS A O 1
ATOM 717 N N . ALA A 1 99 ? -3.839 9.502 5.934 1.00 98.56 99 ALA A N 1
ATOM 718 C CA . ALA A 1 99 ? -4.666 10.458 6.661 1.00 98.56 99 ALA A CA 1
ATOM 719 C C . ALA A 1 99 ? -4.754 10.151 8.163 1.00 98.56 99 ALA A C 1
ATOM 721 O O . ALA A 1 99 ? -5.229 10.993 8.914 1.00 98.56 99 ALA A O 1
ATOM 722 N N . SER A 1 100 ? -4.232 9.014 8.630 1.00 98.31 100 SER A N 1
ATOM 723 C CA . SER A 1 100 ? -4.219 8.655 10.057 1.00 98.31 100 SER A CA 1
ATOM 724 C C . SER A 1 100 ? -3.282 9.520 10.911 1.00 98.31 100 SER A C 1
ATOM 726 O O . SER A 1 100 ? -3.290 9.427 12.130 1.00 98.31 100 SER A O 1
ATOM 728 N N . GLY A 1 101 ? -2.411 10.337 10.314 1.00 98.31 101 GLY A N 1
ATOM 729 C CA . GLY A 1 101 ? -1.431 11.121 11.072 1.00 98.31 101 GLY A CA 1
ATOM 730 C C . GLY A 1 101 ? -0.346 10.283 11.768 1.00 98.31 101 GLY A C 1
ATOM 731 O O . GLY A 1 101 ? 0.391 10.820 12.594 1.00 98.31 101 GLY A O 1
ATOM 732 N N . VAL A 1 102 ? -0.220 8.991 11.434 1.00 98.50 102 VAL A N 1
ATOM 733 C CA . VAL A 1 102 ? 0.917 8.138 11.821 1.00 98.50 102 VAL A CA 1
ATOM 734 C C . VAL A 1 102 ? 2.207 8.688 11.212 1.00 98.50 102 VAL A C 1
ATOM 736 O O . VAL A 1 102 ? 2.224 9.128 10.058 1.00 98.50 102 VAL A O 1
ATOM 739 N N . GLY A 1 103 ? 3.291 8.659 11.987 1.00 98.00 103 GLY A N 1
ATOM 740 C CA . GLY A 1 103 ? 4.605 9.136 11.564 1.00 98.00 103 GLY A CA 1
ATOM 741 C C . GLY A 1 103 ? 5.175 8.411 10.340 1.00 98.00 103 GLY A C 1
ATOM 742 O O . GLY A 1 103 ? 4.689 7.364 9.913 1.00 98.00 103 GLY A O 1
ATOM 743 N N . PHE A 1 104 ? 6.242 8.953 9.741 1.00 97.00 104 PHE A N 1
ATOM 744 C CA . PHE A 1 104 ? 6.820 8.355 8.525 1.00 97.00 104 PHE A CA 1
ATOM 745 C C . PHE A 1 104 ? 7.360 6.934 8.761 1.00 97.00 104 PHE A C 1
ATOM 747 O O . PHE A 1 104 ? 7.104 6.034 7.960 1.00 97.00 104 PHE A O 1
ATOM 754 N N . ARG A 1 105 ? 8.108 6.747 9.853 1.00 95.56 105 ARG A N 1
ATOM 755 C CA . ARG A 1 105 ? 8.705 5.463 10.274 1.00 95.56 105 ARG A CA 1
ATOM 756 C C . ARG A 1 105 ? 8.226 4.993 11.646 1.00 95.56 105 ARG A C 1
ATOM 758 O O . ARG A 1 105 ? 8.343 3.816 11.946 1.00 95.56 105 ARG A O 1
ATOM 765 N N . GLY A 1 106 ? 7.746 5.907 12.487 1.00 97.06 106 GLY A N 1
ATOM 766 C CA . GLY A 1 106 ? 7.199 5.561 13.793 1.00 97.06 106 GLY A CA 1
ATOM 767 C C . GLY A 1 106 ? 5.725 5.195 13.675 1.00 97.06 106 GLY A C 1
ATOM 768 O O . GLY A 1 106 ? 4.982 5.889 12.986 1.00 97.06 106 GLY A O 1
ATOM 769 N N . ARG A 1 107 ? 5.303 4.146 14.386 1.00 97.81 107 ARG A N 1
ATOM 770 C CA . ARG A 1 107 ? 3.896 3.711 14.458 1.00 97.81 107 ARG A CA 1
ATOM 771 C C . ARG A 1 107 ? 3.045 4.584 15.388 1.00 97.81 107 ARG A C 1
ATOM 773 O O . ARG A 1 107 ? 1.842 4.395 15.499 1.00 97.81 107 ARG A O 1
ATOM 780 N N . THR A 1 108 ? 3.645 5.588 16.022 1.00 95.81 108 THR A N 1
ATOM 781 C CA . THR A 1 108 ? 2.943 6.579 16.842 1.00 95.81 108 THR A CA 1
ATOM 782 C C . THR A 1 108 ? 2.295 7.664 15.980 1.00 95.81 108 THR A C 1
ATOM 784 O O . THR A 1 108 ? 2.840 8.094 14.960 1.00 95.81 108 THR A O 1
ATOM 787 N N . ARG A 1 109 ? 1.131 8.143 16.426 1.00 96.81 109 ARG A N 1
ATOM 788 C CA . ARG A 1 109 ? 0.424 9.282 15.839 1.00 96.81 109 ARG A CA 1
ATOM 789 C C . ARG A 1 109 ? 1.176 10.590 16.126 1.00 96.81 109 ARG A C 1
ATOM 791 O O . ARG A 1 109 ? 1.414 10.933 17.279 1.00 96.81 109 ARG A O 1
ATOM 798 N N . GLU A 1 110 ? 1.531 11.332 15.080 1.00 97.88 110 GLU A N 1
ATOM 799 C CA . GLU A 1 110 ? 2.183 12.648 15.169 1.00 97.88 110 GLU A CA 1
ATOM 800 C C . GLU A 1 110 ? 1.188 13.809 15.026 1.00 97.88 110 GLU A C 1
ATOM 802 O O . GLU A 1 110 ? 1.465 14.932 15.459 1.00 97.88 110 GLU A O 1
ATOM 807 N N . ARG A 1 111 ? 0.044 13.567 14.380 1.00 97.25 111 ARG A N 1
ATOM 808 C CA . ARG A 1 111 ? -1.039 14.536 14.170 1.00 97.25 111 ARG A CA 1
ATOM 809 C C . ARG A 1 111 ? -2.391 13.848 14.266 1.00 97.25 111 ARG A C 1
ATOM 811 O O . ARG A 1 111 ? -2.498 12.660 13.979 1.00 97.25 111 ARG A O 1
ATOM 818 N N . ASP A 1 112 ? -3.417 14.614 14.603 1.00 97.62 112 ASP A N 1
ATOM 819 C CA . ASP A 1 112 ? -4.791 14.120 14.613 1.00 97.62 112 ASP A CA 1
ATOM 820 C C . ASP A 1 112 ? -5.195 13.609 13.224 1.00 97.62 112 ASP A C 1
ATOM 822 O O . ASP A 1 112 ? -4.791 14.181 12.198 1.00 97.62 112 ASP A O 1
ATOM 826 N N . ALA A 1 113 ? -6.001 12.544 13.200 1.00 97.50 113 ALA A N 1
ATOM 827 C CA . ALA A 1 113 ? -6.530 11.968 11.969 1.00 97.50 113 ALA A CA 1
ATOM 828 C C . ALA A 1 113 ? -7.182 13.046 11.094 1.00 97.50 113 ALA A C 1
ATOM 830 O O . ALA A 1 113 ? -7.826 13.975 11.581 1.00 97.50 113 ALA A O 1
ATOM 831 N N . CYS A 1 114 ? -7.001 12.927 9.784 1.00 97.69 114 CYS A N 1
ATOM 832 C CA . CYS A 1 114 ? -7.628 13.760 8.764 1.00 97.69 114 CYS A CA 1
ATOM 833 C C . CYS A 1 114 ? -7.320 15.273 8.839 1.00 97.69 114 CYS A C 1
ATOM 835 O O . CYS A 1 114 ? -7.861 16.043 8.048 1.00 97.69 114 CYS A O 1
ATOM 837 N N . THR A 1 115 ? -6.406 15.722 9.710 1.00 97.50 115 THR A N 1
ATOM 838 C CA . THR A 1 115 ? -6.009 17.144 9.799 1.00 97.50 115 THR A CA 1
ATOM 839 C C . THR A 1 115 ? -4.834 17.500 8.889 1.00 97.50 115 THR A C 1
ATOM 841 O O . THR A 1 115 ? -4.712 18.633 8.414 1.00 97.50 115 THR A O 1
ATOM 844 N N . ARG A 1 116 ? -3.951 16.532 8.614 1.00 95.94 116 ARG A N 1
ATOM 845 C CA . ARG A 1 116 ? -2.782 16.697 7.745 1.00 95.94 116 ARG A CA 1
ATOM 846 C C . ARG A 1 116 ? -2.359 15.354 7.163 1.00 95.94 116 ARG A C 1
ATOM 848 O O . ARG A 1 116 ? -2.129 14.403 7.898 1.00 95.94 116 ARG A O 1
ATOM 855 N N . ARG A 1 117 ? -2.142 15.311 5.845 1.00 98.00 117 ARG A N 1
ATOM 856 C CA . ARG A 1 117 ? -1.514 14.152 5.200 1.00 98.00 117 ARG A CA 1
ATOM 857 C C . ARG A 1 117 ? -0.069 13.995 5.677 1.00 98.00 117 ARG A C 1
ATOM 859 O O . ARG A 1 117 ? 0.745 14.897 5.452 1.00 98.00 117 ARG A O 1
ATOM 866 N N . ILE A 1 118 ? 0.253 12.835 6.242 1.00 98.12 118 ILE A N 1
ATOM 867 C CA . ILE A 1 118 ? 1.621 12.414 6.560 1.00 98.12 118 ILE A CA 1
ATOM 868 C C . ILE A 1 118 ? 1.923 11.180 5.725 1.00 98.12 118 ILE A C 1
ATOM 870 O O . ILE A 1 118 ? 1.319 10.129 5.910 1.00 98.12 118 ILE A O 1
ATOM 874 N N . TYR A 1 119 ? 2.860 11.310 4.785 1.00 97.94 119 TYR A N 1
ATOM 875 C CA . TYR A 1 119 ? 3.347 10.155 4.043 1.00 97.94 119 TYR A CA 1
ATOM 876 C C . TYR A 1 119 ? 3.988 9.177 5.031 1.00 97.94 119 TYR A C 1
ATOM 878 O O . TYR A 1 119 ? 4.973 9.532 5.673 1.00 97.94 119 TYR A O 1
ATOM 886 N N . SER A 1 120 ? 3.409 7.986 5.175 1.00 98.25 120 SER A N 1
ATOM 887 C CA . SER A 1 120 ? 3.719 7.064 6.270 1.00 98.25 120 SER A CA 1
ATOM 888 C C . SER A 1 120 ? 4.056 5.673 5.749 1.00 98.25 120 SER A C 1
ATOM 890 O O . SER A 1 120 ? 3.209 4.995 5.176 1.00 98.25 120 SER A O 1
ATOM 892 N N . SER A 1 121 ? 5.306 5.242 5.926 1.00 98.19 121 SER A N 1
ATOM 893 C CA . SER A 1 121 ? 5.676 3.839 5.706 1.00 98.19 121 SER A CA 1
ATOM 894 C C . SER A 1 121 ? 5.174 2.969 6.856 1.00 98.19 121 SER A C 1
ATOM 896 O O . SER A 1 121 ? 4.616 1.914 6.588 1.00 98.19 121 SER A O 1
ATOM 898 N N . ALA A 1 122 ? 5.245 3.468 8.093 1.00 98.50 122 ALA A N 1
ATOM 899 C CA . ALA A 1 122 ? 4.705 2.784 9.267 1.00 98.50 122 ALA A CA 1
ATOM 900 C C . ALA A 1 122 ? 3.201 2.478 9.142 1.00 98.50 122 ALA A C 1
ATOM 902 O O . ALA A 1 122 ? 2.766 1.396 9.505 1.00 98.50 122 ALA A O 1
ATOM 903 N N . GLY A 1 123 ? 2.406 3.379 8.556 1.00 98.62 123 GLY A N 1
ATOM 904 C CA . GLY A 1 123 ? 0.986 3.129 8.292 1.00 98.62 123 GLY A CA 1
ATOM 905 C C . GLY A 1 123 ? 0.739 1.940 7.359 1.00 98.62 123 GLY A C 1
ATOM 906 O O . GLY A 1 123 ? -0.234 1.218 7.532 1.00 98.62 123 GLY A O 1
ATOM 907 N N . PHE A 1 124 ? 1.642 1.698 6.407 1.00 98.75 124 PHE A N 1
ATOM 908 C CA . PHE A 1 124 ? 1.576 0.535 5.518 1.00 98.75 124 PHE A CA 1
ATOM 909 C C . PHE A 1 124 ? 2.068 -0.753 6.184 1.00 98.75 124 PHE A C 1
ATOM 911 O O . PHE A 1 124 ? 1.580 -1.826 5.847 1.00 98.75 124 PHE A O 1
ATOM 918 N N . GLU A 1 125 ? 2.994 -0.656 7.136 1.00 98.62 125 GLU A N 1
ATOM 919 C CA . GLU A 1 125 ? 3.392 -1.790 7.978 1.00 98.62 125 GLU A CA 1
ATOM 920 C C . GLU A 1 125 ? 2.234 -2.209 8.898 1.00 98.62 125 GLU A C 1
ATOM 922 O O . GLU A 1 125 ? 1.933 -3.392 8.980 1.00 98.62 125 GLU A O 1
ATOM 927 N N . ILE A 1 126 ? 1.504 -1.246 9.481 1.00 98.75 126 ILE A N 1
ATOM 928 C CA . ILE A 1 126 ? 0.266 -1.514 10.238 1.00 98.75 126 ILE A CA 1
ATOM 929 C C . ILE A 1 126 ? -0.744 -2.269 9.373 1.00 98.75 126 ILE A C 1
ATOM 931 O O . ILE A 1 126 ? -1.248 -3.302 9.792 1.00 98.75 126 ILE A O 1
ATOM 935 N N . LEU A 1 127 ? -1.005 -1.802 8.149 1.00 98.81 127 LEU A N 1
ATOM 936 C CA . LEU A 1 127 ? -1.920 -2.483 7.226 1.00 98.81 127 LEU A CA 1
ATOM 937 C C . LEU A 1 127 ? -1.496 -3.926 6.909 1.00 98.81 127 LEU A C 1
ATOM 939 O O . LEU A 1 127 ? -2.347 -4.809 6.835 1.00 98.81 127 LEU A O 1
ATOM 943 N N . ALA A 1 128 ? -0.198 -4.173 6.718 1.00 98.50 128 ALA A N 1
ATOM 944 C CA . ALA A 1 128 ? 0.313 -5.520 6.472 1.00 98.50 128 ALA A CA 1
ATOM 945 C C . ALA A 1 128 ? 0.132 -6.442 7.692 1.00 98.50 128 ALA A C 1
ATOM 947 O O . ALA A 1 128 ? -0.184 -7.625 7.532 1.00 98.50 128 ALA A O 1
ATOM 948 N N . ASP A 1 129 ? 0.280 -5.898 8.900 1.00 98.31 129 ASP A N 1
ATOM 949 C CA . ASP A 1 129 ? 0.048 -6.634 10.142 1.00 98.31 129 ASP A CA 1
ATOM 950 C C . ASP A 1 129 ? -1.442 -6.943 10.348 1.00 98.31 129 ASP A C 1
ATOM 952 O O . ASP A 1 129 ? -1.764 -8.065 10.721 1.00 98.31 129 ASP A O 1
ATOM 956 N N . LEU A 1 130 ? -2.354 -6.015 10.025 1.00 98.44 130 LEU A N 1
ATOM 957 C CA . LEU A 1 130 ? -3.806 -6.265 10.065 1.00 98.44 130 LEU A CA 1
ATOM 958 C C . LEU A 1 130 ? -4.216 -7.409 9.124 1.00 98.44 130 LEU A C 1
ATOM 960 O O . LEU A 1 130 ? -4.982 -8.297 9.502 1.00 98.44 130 LEU A O 1
ATOM 964 N N . VAL A 1 131 ? -3.665 -7.428 7.905 1.00 98.19 131 VAL A N 1
ATOM 965 C CA . VAL A 1 131 ? -3.871 -8.543 6.969 1.00 98.19 131 VAL A CA 1
ATOM 966 C C . VAL A 1 131 ? -3.333 -9.840 7.568 1.00 98.19 131 VAL A C 1
ATOM 968 O O . VAL A 1 131 ? -4.060 -10.827 7.600 1.00 98.19 131 VAL A O 1
ATOM 971 N N . SER A 1 132 ? -2.101 -9.836 8.089 1.00 98.00 132 SER A N 1
ATOM 972 C CA . SER A 1 132 ? -1.483 -11.027 8.695 1.00 98.00 132 SER A CA 1
ATOM 973 C C . SER A 1 132 ? -2.289 -11.568 9.876 1.00 98.00 132 SER A C 1
ATOM 975 O O . SER A 1 132 ? -2.471 -12.776 9.980 1.00 98.00 132 SER A O 1
ATOM 977 N N . ALA A 1 133 ? -2.809 -10.686 10.732 1.00 96.69 133 ALA A N 1
ATOM 978 C CA . ALA A 1 133 ? -3.670 -11.046 11.855 1.00 96.69 133 ALA A CA 1
ATOM 979 C C . ALA A 1 133 ? -4.943 -11.767 11.396 1.00 96.69 133 ALA A C 1
ATOM 981 O O . ALA A 1 133 ? -5.383 -12.710 12.045 1.00 96.69 133 ALA A O 1
ATOM 982 N N . THR A 1 134 ? -5.503 -11.364 10.253 1.00 96.12 134 THR A N 1
ATOM 983 C CA . THR A 1 134 ? -6.751 -11.949 9.748 1.00 96.12 134 THR A CA 1
ATOM 984 C C . THR A 1 134 ? -6.535 -13.284 9.040 1.00 96.12 134 THR A C 1
ATOM 986 O O . THR A 1 134 ? -7.328 -14.209 9.182 1.00 96.12 134 THR A O 1
ATOM 989 N N . VAL A 1 135 ? -5.449 -13.415 8.276 1.00 94.94 135 VAL A N 1
ATOM 990 C CA . VAL A 1 135 ? -5.166 -14.631 7.489 1.00 94.94 135 VAL A CA 1
ATOM 991 C C . VAL A 1 135 ? -4.360 -15.677 8.267 1.00 94.94 135 VAL A C 1
ATOM 993 O O . VAL A 1 135 ? -4.140 -16.784 7.773 1.00 94.94 135 VAL A O 1
ATOM 996 N N . GLY A 1 136 ? -3.935 -15.350 9.490 1.00 90.44 136 GLY A N 1
ATOM 997 C CA . GLY A 1 136 ? -3.165 -16.244 10.352 1.00 90.44 136 GLY A CA 1
ATOM 998 C C . GLY A 1 136 ? -3.905 -17.533 10.721 1.00 90.44 136 GLY A C 1
ATOM 999 O O . GLY A 1 136 ? -3.262 -18.561 10.911 1.00 90.44 136 GLY A O 1
ATOM 1000 N N . GLU A 1 137 ? -5.244 -17.529 10.742 1.00 85.00 137 GLU A N 1
ATOM 1001 C CA . GLU A 1 137 ? -6.050 -18.734 11.008 1.00 85.00 137 GLU A CA 1
ATOM 1002 C C . GLU A 1 137 ? -5.876 -19.839 9.954 1.00 85.00 137 GLU A C 1
ATOM 1004 O O . GLU A 1 137 ? -6.149 -21.009 10.225 1.00 85.00 137 GLU A O 1
ATOM 1009 N N . VAL A 1 138 ? -5.414 -19.477 8.753 1.00 89.50 138 VAL A N 1
ATOM 1010 C CA . VAL A 1 138 ? -5.141 -20.406 7.646 1.00 89.50 138 VAL A CA 1
ATOM 1011 C C . VAL A 1 138 ? -3.642 -20.548 7.356 1.00 89.50 138 VAL A C 1
ATOM 1013 O O . VAL A 1 138 ? -3.259 -20.893 6.238 1.00 89.50 138 VAL A O 1
ATOM 1016 N N . ASP A 1 139 ? -2.795 -20.295 8.361 1.00 90.94 139 ASP A N 1
ATOM 1017 C CA . ASP A 1 139 ? -1.331 -20.427 8.306 1.00 90.94 139 ASP A CA 1
ATOM 1018 C C . ASP A 1 139 ? -0.662 -19.577 7.202 1.00 90.94 139 ASP A C 1
ATOM 1020 O O . ASP A 1 139 ? 0.363 -19.959 6.626 1.00 90.94 139 ASP A O 1
ATOM 1024 N N . LEU A 1 140 ? -1.232 -18.406 6.898 1.00 94.44 140 LEU A N 1
ATOM 1025 C CA . LEU A 1 140 ? -0.635 -17.424 5.992 1.00 94.44 140 LEU A CA 1
ATOM 1026 C C . LEU A 1 140 ? -0.053 -16.230 6.757 1.00 94.44 140 LEU A C 1
ATOM 1028 O O . LEU A 1 140 ? -0.540 -15.834 7.810 1.00 94.44 140 LEU A O 1
ATOM 1032 N N . ASP A 1 141 ? 0.981 -15.625 6.175 1.00 96.25 141 ASP A N 1
ATOM 1033 C CA . ASP A 1 141 ? 1.448 -14.282 6.516 1.00 96.25 141 ASP A CA 1
ATOM 1034 C C . ASP A 1 141 ? 1.082 -13.295 5.392 1.00 96.25 141 ASP A C 1
ATOM 1036 O O . ASP A 1 141 ? 0.563 -13.682 4.336 1.00 96.25 141 ASP A O 1
ATOM 1040 N N . PHE A 1 142 ? 1.385 -12.007 5.584 1.00 97.69 142 PHE A N 1
ATOM 1041 C CA . PHE A 1 142 ? 1.154 -10.992 4.556 1.00 97.69 142 PHE A CA 1
ATOM 1042 C C . PHE A 1 142 ? 1.766 -11.360 3.194 1.00 97.69 142 PHE A C 1
ATOM 1044 O O . PHE A 1 142 ? 1.135 -11.153 2.160 1.00 97.69 142 PHE A O 1
ATOM 1051 N N . ALA A 1 143 ? 2.990 -11.898 3.160 1.00 97.12 143 ALA A N 1
ATOM 1052 C CA . ALA A 1 143 ? 3.669 -12.205 1.903 1.00 97.12 143 ALA A CA 1
ATOM 1053 C C . ALA A 1 143 ? 3.024 -13.394 1.174 1.00 97.12 143 ALA A C 1
ATOM 1055 O O . ALA A 1 143 ? 2.912 -13.374 -0.053 1.00 97.12 143 ALA A O 1
ATOM 1056 N N . GLY A 1 144 ? 2.598 -14.417 1.915 1.00 97.62 144 GLY A N 1
ATOM 1057 C CA . GLY A 1 144 ? 1.847 -15.556 1.406 1.00 97.62 144 GLY A CA 1
ATOM 1058 C C . GLY A 1 144 ? 0.501 -15.125 0.838 1.00 97.62 144 GLY A C 1
ATOM 1059 O O . GLY A 1 144 ? 0.183 -15.469 -0.299 1.00 97.62 144 GLY A O 1
ATOM 1060 N N . TYR A 1 145 ? -0.236 -14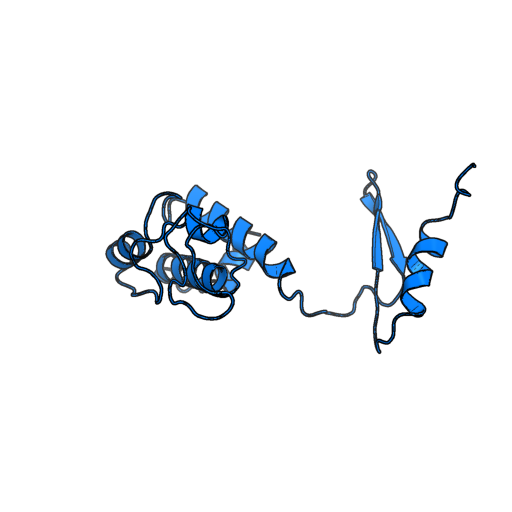.299 1.580 1.00 97.69 145 TYR A N 1
ATOM 1061 C CA . TYR A 1 145 ? -1.521 -13.774 1.131 1.00 97.69 145 TYR A CA 1
ATOM 1062 C C . TYR A 1 145 ? -1.386 -12.841 -0.083 1.00 97.69 145 TYR A C 1
ATOM 1064 O O . TYR A 1 145 ? -2.113 -12.996 -1.064 1.00 97.69 145 TYR A O 1
ATOM 1072 N N . ALA A 1 146 ? -0.399 -11.938 -0.090 1.00 97.50 146 ALA A N 1
ATOM 1073 C CA . ALA A 1 146 ? -0.139 -11.054 -1.226 1.00 97.50 146 ALA A CA 1
ATOM 1074 C C . ALA A 1 146 ? 0.167 -11.841 -2.511 1.00 97.50 146 ALA A C 1
ATOM 1076 O O . ALA A 1 146 ? -0.360 -11.507 -3.562 1.00 97.50 146 ALA A O 1
ATOM 1077 N N . ARG A 1 147 ? 0.958 -12.922 -2.436 1.00 96.94 147 ARG A N 1
ATOM 1078 C CA . ARG A 1 147 ? 1.233 -13.791 -3.600 1.00 96.94 147 ARG A CA 1
ATOM 1079 C C . ARG A 1 147 ? 0.008 -14.552 -4.105 1.00 96.94 147 ARG A C 1
ATOM 1081 O O . ARG A 1 147 ? -0.000 -14.970 -5.257 1.00 96.94 147 ARG A O 1
ATOM 1088 N N . ALA A 1 148 ? -0.964 -14.814 -3.237 1.00 94.56 148 ALA A N 1
ATOM 1089 C CA . ALA A 1 148 ? -2.177 -15.538 -3.601 1.00 94.56 148 ALA A CA 1
ATOM 1090 C C . ALA A 1 148 ? -3.233 -14.629 -4.254 1.00 94.56 148 ALA A C 1
ATOM 1092 O O . ALA A 1 148 ? -4.099 -15.133 -4.967 1.00 94.56 148 ALA A O 1
ATOM 1093 N N . THR A 1 149 ? -3.161 -13.315 -4.017 1.00 92.44 149 THR A N 1
ATOM 1094 C CA . THR A 1 149 ? -4.219 -12.351 -4.369 1.00 92.44 149 THR A CA 1
ATOM 1095 C C . THR A 1 149 ? -3.803 -11.280 -5.378 1.00 92.44 149 THR A C 1
ATOM 1097 O O . THR A 1 149 ? -4.679 -10.632 -5.953 1.00 92.44 149 THR A O 1
ATOM 1100 N N . VAL A 1 150 ? -2.499 -11.086 -5.609 1.00 88.31 150 VAL A N 1
ATOM 1101 C CA . VAL A 1 150 ? -1.921 -10.060 -6.501 1.00 88.31 150 VAL A CA 1
ATOM 1102 C C . VAL A 1 150 ? -0.994 -10.696 -7.525 1.00 88.31 150 VAL A C 1
ATOM 1104 O O . VAL A 1 150 ? -1.122 -10.336 -8.716 1.00 88.31 150 VAL A O 1
#

Secondary structure (DSSP, 8-state):
-PPP---HHHHHGGGGGSSSS--EEEEE-TTS-EEEEE-TTS----GGGHHHHHHHHHHHHHHHTS--TT-BHHHHHHHHT----S-TT-BHHHHHTT-S-B-SS-SSBSS-TTTS----HHHHHHHHHHHHHHHGGGT--HHHHHHHH-

InterPro domains:
  IPR001466 Beta-lactamase-related [PF00144] (24-133)
  IPR012338 Beta-lactamase/transpeptidase-like [G3DSA:3.40.710.10] (10-150)
  IPR012338 Beta-lactamase/transpeptidase-like [SSF56601] (14-137)
  IPR050789 Diverse Enzymatic Activities [PTHR43283] (38-111)

Organism: NCBI:txid1032851

pLDDT: mean 95.15, std 7.3, range [47.88, 98.81]

Radius of gyration: 19.87 Å; chains: 1; bounding box: 41×45×51 Å

=== Feature glossary ===
Key to the feature types in this record:

— What the protein is —

Primary structure: the covalent order of the twenty standard amino acids along the backbone. Two proteins with the same sequence will (almost always) fold to the same structure; two with 30% identity often share a fold but not the details.

Database cross-references. InterPro integrates a dozen domain/family signature databases into unified entries with residue-range hits. GO ter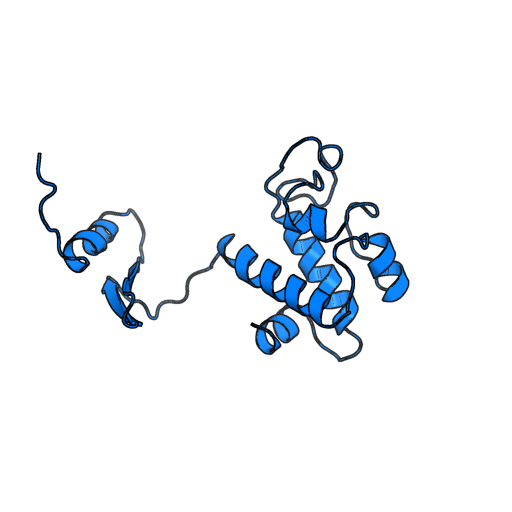ms attach function/process/location labels with evidence codes. CATH codes position the fold in a four-level structural taxonomy. Organism is the NCBI-taxonomy species name.

— Where its atoms are —

The mmCIF block holds the 3D Cartesian coordinates of each backbone atom (N, Cα, C, O) in ångströms. mmCIF is the PDB's canonical archive format — a tagged-loop text representation of the atomic model.

Six rendered views show the 3D structure from the faces of a cube — i.e. along ±x, ±y, ±z. Rendering representation is drawn randomly per protein from cartoon (secondary-structure ribbons), sticks (backbone bonds), or molecular surface; coloring is either N→C rainbow (blue at the N-terminus through red at the C-terminus) or one color per chain.

— Local backbone conformation —

DSSP 8-state secondary structure assigns each residue one of H (α-helix), G (3₁₀-helix), I (π-helix), E (extended β-strand), B (isolated β-bridge), T (hydrogen-bonded turn), S (bend), or '-' (coil). The assignment is computed from backbone hydrogen-bond geometry via the Kabsch–Sander algorithm.

P-SEA three-state annotation labels each residue as helix, strand, or coil based purely on the geometry of the Cα trace. It serves as a fallback when the full backbone (and thus DSSP) is unavailable.

The φ/ψ torsion pair specifies the backbone conformation at each residue. φ rotates about the N–Cα bond, ψ about the Cα–C bond. Steric clashes forbid most of the (φ, ψ) plane — the allowed regions (α-helix basin, β-sheet basin, left-handed helix) are the Ramachandran-allowed regions.

— Global shape and packing —

The geometric summary reports three shape descriptors. Rg (radius of gyration) measures how spread out the Cα atoms are about their centre of mass; compact globular proteins have small Rg, elongated or unfolded ones large. Cα contacts (<8 Å, |i−j|>4) count long-range residue pairs in spatial proximity — high for tightly packed folds, near zero for rods or random coil. The bounding-box extents give the protein's footprint along x, y, z in Å.

Accessible surface area quantifies burial. A residue with SASA near zero is packed into the hydrophobic core; one with SASA >100 Å² sits on the surface. Computed here via the Shrake–Rupley numerical algorithm with a 1.4 Å probe.

Plot images: a contact map (which residues are close in 3D, as an N×N binary image), a Ramachandran scatter (backbone torsion angles, revealing secondary-structure composition at a glance), and — for AlphaFold structures — a PAE heatmap (pairwise prediction confidence).

— Structural neighborhood —

The Foldseek 3Di string encodes local tertiary geometry as a 20-letter alphabet — one character per residue — derived from the relative positions of nearby Cα atoms. Unlike the amino-acid sequence, 3Di is a direct function of the 3D structure, so two proteins with the same fold have similar 3Di strings even at low sequence identity.

Nearest PDB neighbors are the top structural matches found by Foldseek when searching this structure against the entire Protein Data Bank. Each hit reports a TM-score (0 to 1; >0.5 almost always implies the same fold) and an E-value. These are *structural* homologs — they may share no detectable sequence similarity.

— Confidence and disorder —

For AlphaFold models, the B-factor field carries pLDDT — the model's own estimate of local accuracy on a 0–100 scale. Regions with pLDDT<50 should be treated as essentially unmodeled; they often correspond to intrinsically disordered segments.

B-factor (Debye–Waller factor) reflects atomic displacement in the crystal lattice. It is an experimental observable (units Å²), not a prediction; low values mean the atom is pinned down, high values mean it moves or is heterogeneous across the crystal.

Predicted aligned error is AlphaFold's pairwise confidence. Unlike pLDDT (per-residue), PAE is per-residue-pair and captures whether two parts of the structure are correctly placed relative to each other. Units are ångströms of expected positional error.